Protein AF-A0A3N9P5N1-F1 (afdb_monomer)

Structure (mmCIF, N/CA/C/O backbone):
data_AF-A0A3N9P5N1-F1
#
_entry.id   AF-A0A3N9P5N1-F1
#
loop_
_atom_site.group_PDB
_atom_site.id
_atom_site.type_symbol
_atom_site.label_atom_id
_atom_site.label_alt_id
_atom_site.label_comp_id
_atom_site.label_asym_id
_atom_site.label_entity_id
_atom_site.label_seq_id
_atom_site.p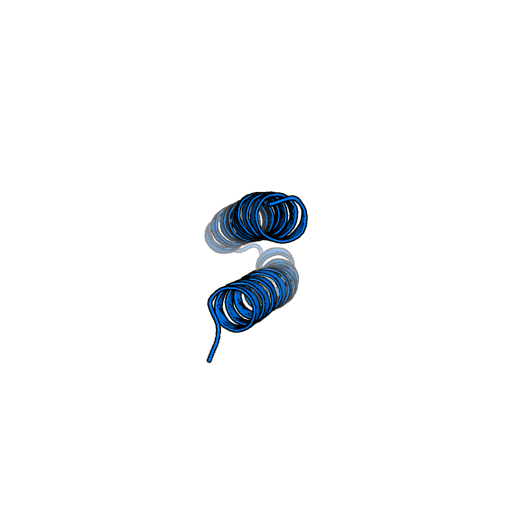dbx_PDB_ins_code
_atom_site.Cartn_x
_atom_site.Cartn_y
_atom_site.Cartn_z
_atom_site.occupancy
_atom_site.B_iso_or_equiv
_atom_site.auth_seq_id
_atom_site.auth_comp_id
_atom_site.auth_asym_id
_atom_site.auth_atom_id
_atom_site.pdbx_PDB_model_num
ATOM 1 N N . MET A 1 1 ? -22.604 0.603 8.612 1.00 81.12 1 MET A N 1
ATOM 2 C CA . MET A 1 1 ? -21.154 0.350 8.645 1.00 81.12 1 MET A CA 1
ATOM 3 C C . MET A 1 1 ? -20.599 0.891 9.950 1.00 81.12 1 MET A C 1
ATOM 5 O O . MET A 1 1 ? -20.803 2.064 10.242 1.00 81.12 1 MET A O 1
ATOM 9 N N . THR A 1 2 ? -19.977 0.037 10.753 1.00 95.12 2 THR A N 1
ATOM 10 C CA . THR A 1 2 ? -19.314 0.395 12.012 1.00 95.12 2 THR A CA 1
ATOM 11 C C . THR A 1 2 ? -17.949 1.037 11.748 1.00 95.12 2 THR A C 1
ATOM 13 O O . THR A 1 2 ? -17.396 0.921 10.653 1.00 95.12 2 THR A O 1
ATOM 16 N N . LEU A 1 3 ? -17.373 1.698 12.759 1.00 93.62 3 LEU A N 1
ATOM 17 C CA . LEU A 1 3 ? -16.013 2.240 12.662 1.00 93.62 3 LEU A CA 1
ATOM 18 C C . LEU A 1 3 ? -14.985 1.138 12.349 1.00 93.62 3 LEU A C 1
ATOM 20 O O . LEU A 1 3 ? -14.134 1.326 11.485 1.00 93.62 3 LEU A O 1
ATOM 24 N N . GLN A 1 4 ? -15.111 -0.038 12.976 1.00 95.69 4 GLN A N 1
ATOM 25 C CA . GLN A 1 4 ? -14.225 -1.175 12.707 1.00 95.69 4 GLN A CA 1
ATOM 26 C C . GLN A 1 4 ? -14.334 -1.672 11.260 1.00 95.69 4 GLN A C 1
ATOM 28 O O . GLN A 1 4 ? -13.315 -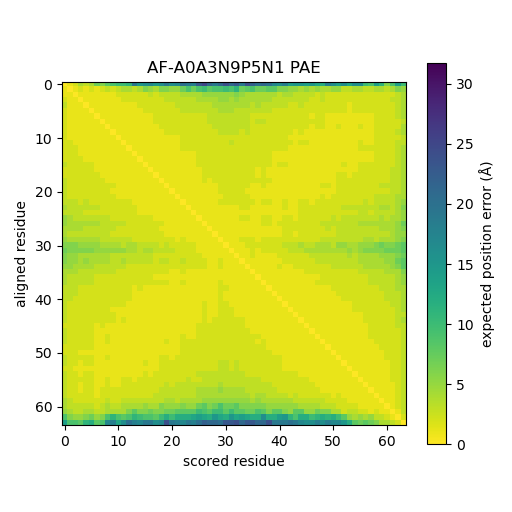1.965 10.641 1.00 95.69 4 GLN A O 1
ATOM 33 N N . GLU A 1 5 ? -15.549 -1.768 10.712 1.00 96.44 5 GLU A N 1
ATOM 34 C CA . GLU A 1 5 ? -15.760 -2.154 9.309 1.00 96.44 5 GLU A CA 1
ATOM 35 C C . GLU A 1 5 ? -15.140 -1.134 8.350 1.00 96.44 5 GLU A C 1
ATOM 37 O O . GLU A 1 5 ? -14.501 -1.522 7.376 1.00 96.44 5 GLU A O 1
ATOM 42 N N . ARG A 1 6 ? -15.260 0.164 8.658 1.00 97.38 6 ARG A N 1
ATOM 43 C CA . ARG A 1 6 ? -14.639 1.227 7.862 1.00 97.38 6 ARG A CA 1
ATOM 44 C C . ARG A 1 6 ? -13.113 1.136 7.874 1.00 97.38 6 ARG A C 1
ATOM 46 O O . ARG A 1 6 ? -12.503 1.275 6.821 1.00 97.38 6 ARG A O 1
ATOM 53 N N . ILE A 1 7 ? -12.501 0.915 9.037 1.00 97.75 7 ILE A N 1
ATOM 54 C CA . ILE A 1 7 ? -11.039 0.799 9.157 1.00 97.75 7 ILE A CA 1
ATOM 55 C C . ILE A 1 7 ? -10.528 -0.418 8.385 1.00 97.75 7 ILE A C 1
ATOM 57 O O . ILE A 1 7 ? -9.560 -0.291 7.644 1.00 97.75 7 ILE A O 1
ATOM 61 N N . LYS A 1 8 ? -11.208 -1.569 8.484 1.00 97.81 8 LYS A N 1
ATOM 62 C CA . LYS A 1 8 ? -10.861 -2.762 7.693 1.00 97.81 8 LYS A CA 1
ATOM 63 C C . LYS A 1 8 ? -10.929 -2.487 6.191 1.00 97.81 8 LYS A C 1
ATOM 65 O O . LYS A 1 8 ? -9.962 -2.748 5.494 1.00 97.81 8 LYS A O 1
ATOM 70 N N . ALA A 1 9 ? -12.012 -1.868 5.718 1.00 98.19 9 ALA A N 1
ATOM 71 C CA . ALA A 1 9 ? -12.138 -1.512 4.306 1.00 98.19 9 ALA A CA 1
ATOM 72 C C . ALA A 1 9 ? -11.029 -0.549 3.838 1.00 98.19 9 ALA A C 1
ATOM 74 O O . ALA A 1 9 ? -10.577 -0.632 2.701 1.00 98.19 9 ALA A O 1
ATOM 75 N N . LEU A 1 10 ? -10.572 0.367 4.700 1.00 98.31 10 LEU A N 1
ATOM 76 C CA . LEU A 1 10 ? -9.449 1.252 4.381 1.00 98.31 10 LEU A CA 1
ATOM 77 C C . LEU A 1 10 ? -8.112 0.505 4.335 1.00 98.31 10 LEU A C 1
ATOM 79 O O . LEU A 1 10 ? -7.302 0.811 3.464 1.00 98.31 10 LEU A O 1
ATOM 83 N N . ILE A 1 11 ? -7.883 -0.459 5.231 1.00 98.62 11 ILE A N 1
ATOM 84 C CA . ILE A 1 11 ? -6.702 -1.334 5.177 1.00 98.62 11 ILE A CA 1
ATOM 85 C C . ILE A 1 11 ? -6.670 -2.060 3.831 1.00 98.62 11 ILE A C 1
ATOM 87 O O . ILE A 1 11 ? -5.681 -1.929 3.114 1.00 98.62 11 ILE A O 1
ATOM 91 N N . ASP A 1 12 ? -7.782 -2.687 3.431 1.00 98.44 12 ASP A N 1
ATOM 92 C CA . ASP A 1 12 ? -7.882 -3.401 2.153 1.00 98.44 12 ASP A CA 1
ATOM 93 C C . ASP A 1 12 ? -7.546 -2.483 0.960 1.00 98.44 12 ASP A C 1
ATOM 95 O O . ASP A 1 12 ? -6.886 -2.895 0.006 1.00 98.44 12 ASP A O 1
ATOM 99 N N . VAL A 1 13 ? -7.974 -1.215 0.992 1.00 98.56 13 VAL A N 1
ATOM 100 C CA . VAL A 1 13 ? -7.648 -0.232 -0.057 1.00 98.56 13 VAL A CA 1
ATOM 101 C C . VAL A 1 13 ? -6.144 0.033 -0.130 1.00 98.56 13 VAL A C 1
ATOM 103 O O . VAL A 1 13 ? -5.583 0.040 -1.226 1.00 98.56 13 VAL A O 1
ATOM 106 N N . TRP A 1 14 ? -5.478 0.246 1.006 1.00 98.69 14 TRP A N 1
ATOM 107 C CA . TRP A 1 14 ? -4.042 0.539 1.029 1.00 98.69 14 TRP A CA 1
ATOM 108 C C . TRP A 1 14 ? -3.180 -0.684 0.707 1.00 98.69 14 TRP A C 1
ATOM 110 O O . TRP A 1 14 ? -2.166 -0.549 0.023 1.00 98.69 14 TRP A O 1
ATOM 120 N N . GLU A 1 15 ? -3.595 -1.878 1.127 1.00 98.62 15 GLU A N 1
ATOM 121 C CA . GLU A 1 15 ? -2.944 -3.128 0.728 1.00 98.62 15 GLU A CA 1
ATOM 122 C C . GLU A 1 15 ? -3.038 -3.335 -0.787 1.00 98.62 15 GLU A C 1
ATOM 124 O O . GLU A 1 15 ? -2.025 -3.583 -1.445 1.00 98.62 15 GLU A O 1
A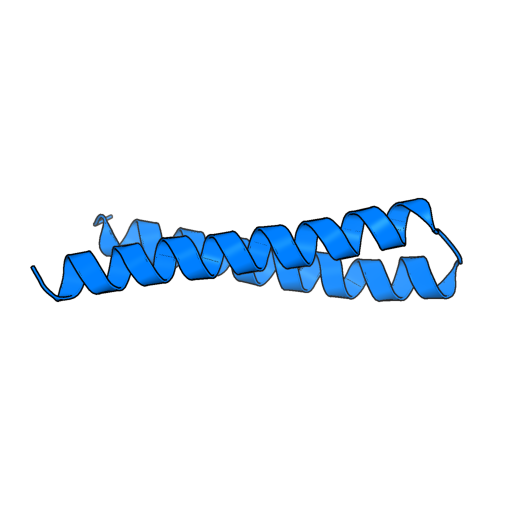TOM 129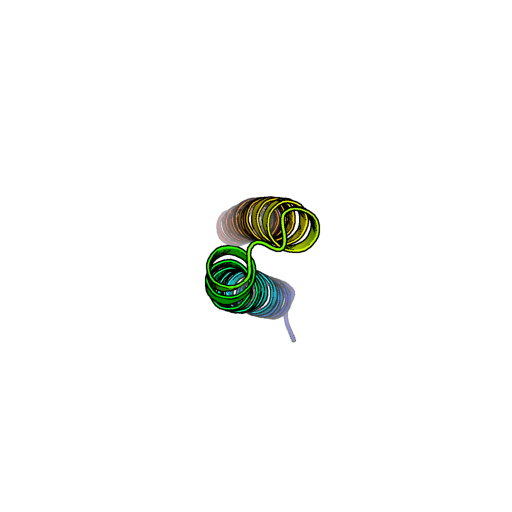 N N . ASN A 1 16 ? -4.227 -3.138 -1.367 1.00 98.56 16 ASN A N 1
ATOM 130 C CA . ASN A 1 16 ? -4.415 -3.222 -2.814 1.00 98.56 16 ASN A CA 1
ATOM 131 C C . ASN A 1 16 ? -3.616 -2.151 -3.565 1.00 98.56 16 ASN A C 1
ATOM 133 O O . ASN A 1 16 ? -3.014 -2.454 -4.594 1.00 98.56 16 ASN A O 1
ATOM 137 N N . ALA A 1 17 ? -3.547 -0.921 -3.048 1.00 98.50 17 ALA A N 1
ATOM 138 C CA . ALA A 1 17 ? -2.718 0.127 -3.637 1.00 98.50 17 ALA A CA 1
ATOM 139 C C . ALA A 1 17 ? -1.240 -0.293 -3.684 1.00 98.50 17 ALA A C 1
ATOM 141 O O . ALA A 1 17 ? -0.605 -0.188 -4.733 1.00 98.50 17 ALA A O 1
ATOM 142 N N . ALA A 1 18 ? -0.702 -0.838 -2.587 1.00 98.56 18 ALA A N 1
ATOM 143 C CA . ALA A 1 18 ? 0.678 -1.319 -2.545 1.00 98.56 18 ALA A CA 1
ATOM 144 C C . ALA A 1 18 ? 0.942 -2.443 -3.565 1.00 98.56 18 ALA A C 1
ATOM 146 O O . ALA A 1 18 ? 2.014 -2.471 -4.168 1.00 98.56 18 ALA A O 1
ATOM 147 N N . ILE A 1 19 ? -0.024 -3.343 -3.784 1.00 98.44 19 ILE A N 1
ATOM 148 C CA . ILE A 1 19 ? 0.070 -4.411 -4.793 1.00 98.44 19 ILE A CA 1
ATOM 149 C C . ILE A 1 19 ? 0.115 -3.823 -6.207 1.00 98.44 19 ILE A C 1
ATOM 151 O O . ILE A 1 19 ? 0.977 -4.209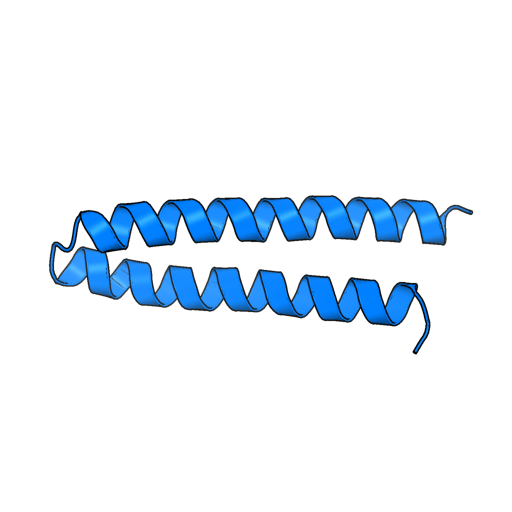 -6.994 1.00 98.44 19 ILE A O 1
ATOM 155 N N . VAL A 1 20 ? -0.772 -2.875 -6.521 1.00 98.44 20 VAL A N 1
ATOM 156 C CA . VAL A 1 20 ? -0.819 -2.228 -7.842 1.00 98.44 20 VAL A CA 1
ATOM 157 C C . VAL A 1 20 ? 0.494 -1.502 -8.135 1.00 98.44 20 VAL A C 1
ATOM 159 O O . VAL A 1 20 ? 1.097 -1.735 -9.179 1.00 98.44 20 VAL A O 1
ATOM 162 N N . TYR A 1 21 ? 1.003 -0.701 -7.194 1.00 98.62 21 TYR A N 1
ATOM 163 C CA . TYR A 1 21 ? 2.289 -0.022 -7.378 1.00 98.62 21 TYR A CA 1
ATOM 164 C C . TYR A 1 21 ? 3.468 -0.993 -7.480 1.00 98.62 21 TYR A C 1
ATOM 166 O O . TYR A 1 21 ? 4.414 -0.722 -8.213 1.00 98.62 21 TYR A O 1
ATOM 174 N N . ALA A 1 22 ? 3.427 -2.135 -6.787 1.00 98.38 22 ALA A N 1
ATOM 175 C CA . ALA A 1 22 ? 4.452 -3.165 -6.933 1.00 98.38 22 ALA A CA 1
ATOM 176 C C . ALA A 1 22 ? 4.431 -3.809 -8.328 1.00 98.38 22 ALA A C 1
ATOM 178 O O . ALA A 1 22 ? 5.491 -4.116 -8.862 1.00 98.38 22 ALA A O 1
ATOM 179 N N . GLN A 1 23 ? 3.252 -3.981 -8.934 1.00 97.88 23 GLN A N 1
ATOM 180 C CA . GLN A 1 23 ? 3.133 -4.458 -10.313 1.00 97.88 23 GLN A CA 1
ATOM 181 C C . GLN A 1 23 ? 3.679 -3.427 -11.309 1.00 97.88 23 GLN A C 1
ATOM 183 O O . GLN A 1 23 ? 4.485 -3.788 -12.164 1.00 97.88 23 GLN A O 1
ATOM 188 N N . THR A 1 24 ? 3.311 -2.150 -11.162 1.00 98.06 24 THR A N 1
ATOM 189 C CA . THR A 1 24 ? 3.824 -1.057 -12.009 1.00 98.06 24 THR A CA 1
ATOM 190 C C . THR A 1 24 ? 5.338 -0.893 -11.880 1.00 98.06 24 THR A C 1
ATOM 192 O O . THR A 1 24 ? 6.022 -0.747 -12.887 1.00 98.06 24 THR A O 1
ATOM 195 N N . LEU A 1 25 ? 5.889 -1.025 -10.670 1.00 98.38 25 LEU A N 1
ATOM 196 C CA . LEU A 1 25 ? 7.330 -0.947 -10.429 1.00 98.38 25 LEU A CA 1
ATOM 197 C C . LEU A 1 25 ? 8.130 -1.949 -11.278 1.00 98.38 25 LEU A C 1
ATOM 199 O O . LEU A 1 25 ? 9.234 -1.638 -11.722 1.00 98.38 25 LEU A O 1
ATOM 203 N N . GLU A 1 26 ? 7.603 -3.153 -11.504 1.00 97.75 26 GLU A N 1
ATOM 204 C CA . GLU A 1 26 ? 8.273 -4.147 -12.348 1.00 97.75 26 GLU A CA 1
ATOM 205 C C . GLU A 1 26 ? 8.276 -3.742 -13.831 1.00 97.75 26 GLU A C 1
ATOM 207 O O . GLU A 1 26 ? 9.254 -4.002 -14.537 1.00 97.75 26 GLU A O 1
ATOM 212 N N . GLU A 1 27 ? 7.239 -3.046 -14.303 1.00 97.62 27 GLU A N 1
ATOM 213 C CA . GLU A 1 27 ? 7.214 -2.461 -15.648 1.00 97.62 27 GLU A CA 1
ATOM 214 C C . GLU A 1 27 ? 8.173 -1.269 -15.759 1.00 97.62 27 GLU A C 1
ATOM 216 O O . GLU A 1 27 ? 8.983 -1.226 -16.688 1.00 97.62 27 GLU A O 1
ATOM 221 N N . ASP A 1 28 ? 8.168 -0.361 -14.781 1.00 98.12 28 ASP A N 1
ATOM 222 C CA . ASP A 1 28 ? 9.061 0.803 -14.756 1.00 98.12 28 ASP A CA 1
ATOM 223 C C . ASP A 1 28 ? 10.535 0.369 -14.775 1.00 98.12 28 ASP A C 1
ATOM 225 O O . ASP A 1 28 ? 11.344 0.886 -15.551 1.00 98.12 28 ASP A O 1
ATOM 229 N N . LYS A 1 29 ? 10.887 -0.664 -13.994 1.00 98.12 29 LYS A N 1
ATOM 230 C CA . LYS A 1 29 ? 12.216 -1.299 -14.028 1.00 98.12 29 LYS A CA 1
ATOM 231 C C . LYS A 1 29 ? 12.539 -1.899 -15.390 1.00 98.12 29 LYS A C 1
ATOM 233 O O . LYS A 1 29 ? 13.665 -1.753 -15.864 1.00 98.12 29 LYS A O 1
ATOM 238 N N . ARG A 1 30 ? 11.577 -2.579 -16.020 1.00 98.06 30 ARG A N 1
ATOM 239 C CA . ARG A 1 30 ? 11.767 -3.218 -17.329 1.00 98.06 30 ARG A CA 1
ATOM 240 C C . ARG A 1 30 ? 12.076 -2.200 -18.425 1.00 98.06 30 ARG A C 1
ATOM 242 O O . ARG A 1 30 ? 12.871 -2.506 -19.313 1.00 98.06 30 ARG A O 1
ATOM 249 N N . TYR A 1 31 ? 11.451 -1.027 -18.376 1.00 97.75 31 TYR A N 1
ATOM 250 C CA . TYR A 1 31 ? 11.612 0.019 -19.390 1.00 97.75 31 TYR A CA 1
ATOM 251 C C . TYR A 1 31 ? 12.624 1.110 -19.011 1.00 97.75 31 TYR A C 1
ATOM 253 O O . TYR A 1 31 ? 12.936 1.958 -19.845 1.00 97.75 31 TYR A O 1
ATOM 261 N N . GLY A 1 32 ? 13.181 1.066 -17.798 1.00 97.44 32 GLY A N 1
ATOM 262 C CA . GLY A 1 32 ? 14.147 2.054 -17.321 1.00 97.44 32 GLY A CA 1
ATOM 263 C C . GLY A 1 32 ? 13.518 3.413 -17.002 1.00 97.44 32 GLY A C 1
ATOM 264 O O . GLY A 1 32 ? 14.198 4.434 -17.113 1.00 97.44 32 GLY A O 1
ATOM 265 N N . ASP A 1 33 ? 12.239 3.446 -16.615 1.00 98.12 33 ASP A N 1
ATOM 266 C CA . ASP A 1 33 ? 11.575 4.666 -16.151 1.00 98.12 33 ASP A CA 1
ATOM 267 C C . ASP A 1 33 ? 11.970 4.964 -14.700 1.00 98.12 33 ASP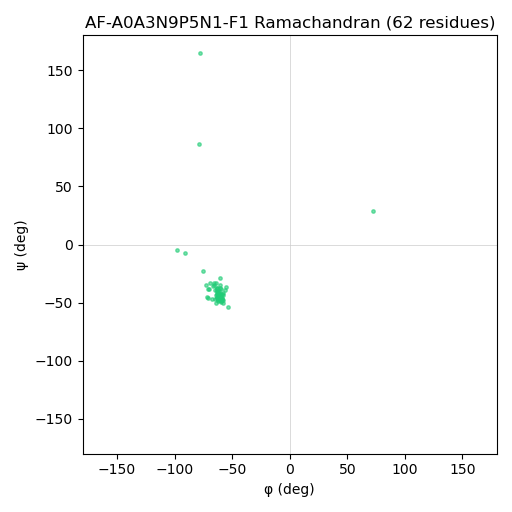 A C 1
ATOM 269 O O . ASP A 1 33 ? 11.309 4.576 -13.738 1.00 98.12 33 ASP A O 1
ATOM 273 N N . TYR A 1 34 ? 13.083 5.675 -14.529 1.00 96.75 34 TYR A N 1
ATOM 274 C CA . TYR A 1 34 ? 13.577 6.056 -13.206 1.00 96.75 34 TYR A CA 1
ATOM 275 C C . TYR A 1 34 ? 12.600 6.938 -12.413 1.00 96.75 34 TYR A C 1
ATOM 277 O O . TYR A 1 34 ? 12.614 6.888 -11.182 1.00 96.75 34 TYR A O 1
ATOM 285 N N . GLY A 1 35 ? 11.763 7.733 -13.089 1.00 97.81 35 GLY A N 1
ATOM 286 C CA . GLY A 1 35 ? 10.746 8.553 -12.430 1.00 97.81 35 GLY A CA 1
ATOM 287 C C . GLY A 1 35 ? 9.606 7.694 -11.887 1.00 97.81 35 GLY A C 1
ATOM 288 O O . GLY A 1 35 ? 9.225 7.846 -10.724 1.00 97.81 35 GLY A O 1
ATOM 289 N N . GLY A 1 36 ? 9.129 6.751 -12.703 1.00 98.25 36 GLY A N 1
ATOM 290 C CA . GLY A 1 36 ? 8.153 5.732 -12.315 1.00 98.25 36 GLY A CA 1
ATOM 291 C C . GLY A 1 36 ? 8.642 4.886 -11.140 1.00 98.25 36 GLY A C 1
ATOM 292 O O . GLY A 1 36 ? 7.957 4.803 -10.121 1.00 98.25 36 GLY A O 1
ATOM 293 N N . ILE A 1 37 ? 9.888 4.394 -11.198 1.00 98.69 37 ILE A N 1
ATOM 294 C CA . I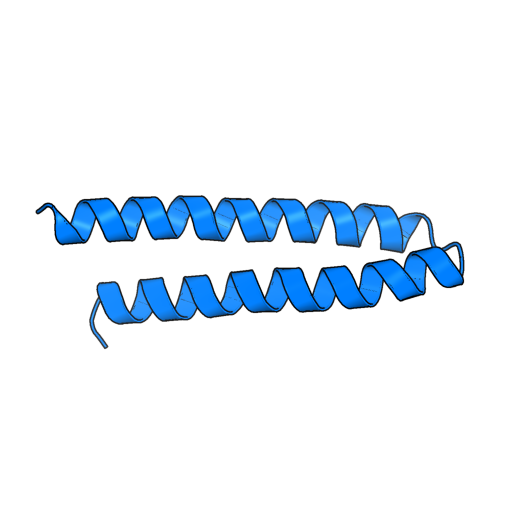LE A 1 37 ? 10.508 3.614 -10.112 1.00 98.69 37 ILE A CA 1
ATOM 295 C C . ILE A 1 37 ? 10.442 4.369 -8.780 1.00 98.69 37 ILE A C 1
ATOM 297 O O . ILE A 1 37 ? 9.919 3.841 -7.797 1.00 98.69 37 ILE A O 1
ATOM 301 N N . GLN A 1 38 ? 10.932 5.613 -8.743 1.00 98.50 38 GLN A N 1
ATOM 302 C CA . GLN A 1 38 ? 10.950 6.416 -7.515 1.00 98.50 38 GLN A CA 1
ATOM 303 C C . GLN A 1 38 ? 9.539 6.688 -6.984 1.00 98.50 38 GLN A C 1
ATOM 305 O O . GLN A 1 38 ? 9.304 6.644 -5.773 1.00 98.50 38 GLN A O 1
ATOM 310 N N . HIS A 1 39 ? 8.591 6.963 -7.882 1.00 98.44 39 HIS A N 1
ATOM 311 C CA . HIS A 1 39 ? 7.199 7.178 -7.511 1.00 98.44 39 HIS A CA 1
ATOM 312 C C . HIS A 1 39 ? 6.576 5.912 -6.910 1.00 98.44 39 HIS A C 1
ATOM 314 O O . HIS A 1 39 ? 6.020 5.967 -5.812 1.00 98.44 39 HIS A O 1
ATOM 320 N N . CYS A 1 40 ? 6.708 4.771 -7.586 1.00 98.62 40 CYS A N 1
ATOM 321 C CA . CYS A 1 40 ? 6.160 3.495 -7.144 1.00 98.62 40 CYS A CA 1
ATOM 3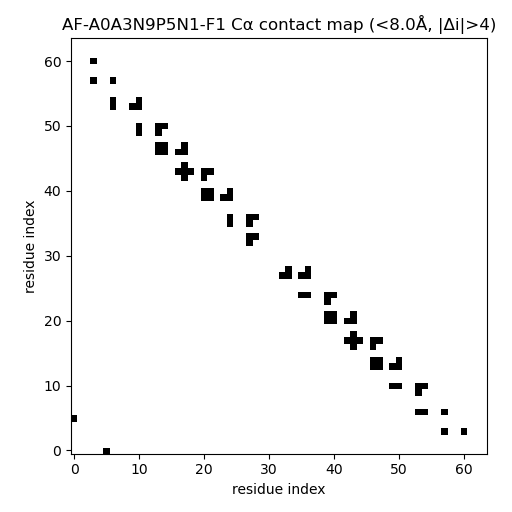22 C C . CYS A 1 40 ? 6.766 3.049 -5.806 1.00 98.62 40 CYS A C 1
ATOM 324 O O . CYS A 1 40 ? 6.024 2.666 -4.902 1.00 98.62 40 CYS A O 1
ATOM 326 N N . GLU A 1 41 ? 8.084 3.168 -5.618 1.00 98.50 41 GLU A N 1
ATOM 327 C CA . GLU A 1 41 ? 8.743 2.852 -4.341 1.00 98.50 41 GLU A CA 1
ATOM 328 C C . GLU A 1 41 ? 8.201 3.697 -3.182 1.00 98.50 41 GLU A C 1
ATOM 330 O O . GLU A 1 41 ? 7.862 3.157 -2.121 1.00 98.50 41 GLU A O 1
ATOM 335 N N . HIS A 1 42 ? 8.052 5.009 -3.388 1.00 98.56 42 HIS A N 1
ATOM 336 C CA . HIS A 1 42 ? 7.460 5.893 -2.388 1.00 98.56 42 HIS A CA 1
ATOM 337 C C . HIS A 1 42 ? 6.008 5.495 -2.097 1.00 98.56 42 HIS A C 1
ATOM 339 O O . HIS A 1 42 ? 5.633 5.345 -0.933 1.00 98.56 42 HIS A O 1
ATOM 345 N N . MET A 1 43 ? 5.188 5.262 -3.121 1.00 98.62 43 MET A N 1
ATOM 346 C CA . MET A 1 43 ? 3.778 4.926 -2.922 1.00 98.62 43 MET A CA 1
ATOM 347 C C . MET A 1 43 ? 3.575 3.578 -2.223 1.00 98.62 43 MET A C 1
ATOM 349 O O . MET A 1 43 ? 2.665 3.452 -1.398 1.00 98.62 43 MET A O 1
ATOM 353 N N . ILE A 1 44 ? 4.448 2.595 -2.460 1.00 98.69 44 ILE A N 1
ATOM 354 C CA . ILE A 1 44 ? 4.455 1.326 -1.718 1.00 98.69 44 ILE A CA 1
ATOM 355 C C .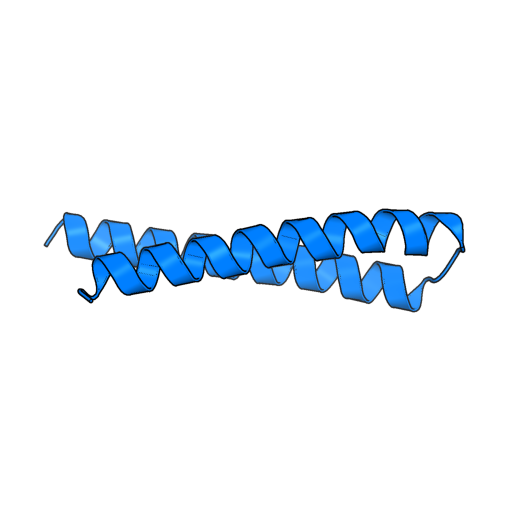 ILE A 1 44 ? 4.744 1.579 -0.234 1.00 98.69 44 ILE A C 1
ATOM 357 O O . ILE A 1 44 ? 4.013 1.087 0.629 1.00 98.69 44 ILE A O 1
ATOM 361 N N . GLN A 1 45 ? 5.785 2.356 0.083 1.00 98.69 45 GLN A N 1
ATOM 362 C CA . GLN A 1 45 ? 6.135 2.681 1.472 1.00 98.69 45 GLN A CA 1
ATOM 363 C C . GLN A 1 45 ? 5.023 3.469 2.171 1.00 98.69 45 GLN A C 1
ATOM 365 O O . GLN A 1 45 ? 4.648 3.151 3.300 1.00 98.69 45 GLN A O 1
ATOM 370 N N . PHE A 1 46 ? 4.459 4.464 1.487 1.00 98.62 46 PHE A N 1
ATOM 371 C CA . PHE A 1 46 ? 3.356 5.271 1.994 1.00 98.62 46 PHE A CA 1
ATOM 372 C C . PHE A 1 46 ? 2.126 4.412 2.307 1.00 98.62 46 PHE A C 1
ATOM 374 O O . PHE A 1 46 ? 1.558 4.520 3.393 1.00 98.62 46 PHE A O 1
ATOM 381 N N . SER A 1 47 ? 1.751 3.520 1.388 1.00 98.62 47 SER A N 1
ATOM 382 C CA . SER A 1 47 ? 0.591 2.639 1.557 1.00 98.62 47 SER A CA 1
ATOM 383 C C . SER A 1 47 ? 0.774 1.688 2.741 1.00 98.62 47 SER A C 1
ATOM 385 O O . SER A 1 47 ? -0.124 1.556 3.568 1.00 98.62 47 SER A O 1
ATOM 387 N N . ARG A 1 48 ? 1.967 1.099 2.900 1.00 98.50 48 ARG A N 1
ATOM 388 C CA . ARG A 1 48 ? 2.290 0.245 4.058 1.00 98.50 48 ARG A CA 1
ATOM 389 C C . ARG A 1 48 ? 2.202 1.002 5.379 1.00 98.50 48 ARG A C 1
ATOM 391 O O . ARG A 1 48 ? 1.583 0.513 6.317 1.00 98.50 48 ARG A O 1
ATOM 398 N N . LYS A 1 49 ? 2.727 2.230 5.431 1.00 98.69 49 LYS A N 1
ATOM 399 C CA . LYS A 1 49 ? 2.603 3.085 6.618 1.00 98.69 49 LYS A CA 1
ATOM 400 C C . LYS A 1 49 ? 1.136 3.367 6.963 1.00 98.69 49 LYS A C 1
ATOM 402 O O . LYS A 1 49 ? 0.772 3.376 8.135 1.00 98.69 49 LYS A O 1
ATOM 407 N N . LYS A 1 50 ? 0.275 3.563 5.957 1.00 98.69 50 LYS A N 1
ATOM 408 C CA . LYS A 1 50 ? -1.169 3.730 6.177 1.00 98.69 50 LYS A CA 1
ATOM 409 C C . LYS A 1 50 ? -1.839 2.484 6.740 1.00 98.69 50 LYS A C 1
ATOM 411 O O . LYS A 1 50 ? -2.670 2.623 7.634 1.00 98.69 50 LYS A O 1
ATOM 416 N N . VAL A 1 51 ? -1.454 1.298 6.278 1.00 98.69 51 VAL A N 1
ATOM 417 C CA . VAL A 1 51 ? -1.914 0.034 6.870 1.00 98.69 51 VAL A CA 1
ATOM 418 C C . VAL A 1 51 ? -1.498 -0.049 8.341 1.00 98.69 51 VAL A C 1
ATOM 420 O O . VAL A 1 51 ? -2.357 -0.246 9.193 1.00 98.69 51 VAL A O 1
ATOM 423 N N . GLU A 1 52 ? -0.227 0.202 8.666 1.00 98.56 52 GLU A N 1
ATOM 424 C CA . GLU A 1 52 ? 0.279 0.157 10.049 1.00 98.56 52 GLU A CA 1
ATOM 425 C C . GLU A 1 52 ? -0.459 1.125 10.995 1.00 98.56 52 GLU A C 1
ATOM 427 O O . GLU A 1 52 ? -0.818 0.752 12.118 1.00 98.56 52 GLU A O 1
ATOM 432 N N . GLU A 1 53 ? -0.716 2.360 10.542 1.00 98.50 53 GLU A N 1
ATOM 433 C CA . GLU A 1 53 ? -1.488 3.373 11.278 1.00 98.50 53 GLU A CA 1
ATOM 434 C C . GLU A 1 53 ? -2.915 2.874 11.581 1.00 98.50 53 GLU A C 1
ATOM 436 O O . GLU A 1 53 ? -3.361 2.913 12.732 1.00 98.50 53 GLU A O 1
ATOM 441 N N . LEU A 1 54 ? -3.609 2.345 10.570 1.00 98.44 54 LEU A N 1
ATOM 442 C CA . LEU A 1 54 ? -4.988 1.859 10.683 1.00 98.44 54 LEU A CA 1
ATOM 443 C C . LEU A 1 54 ? -5.099 0.580 11.518 1.00 98.44 54 LEU A C 1
ATOM 445 O O . LEU A 1 54 ? -6.038 0.422 12.299 1.00 98.44 54 LEU A O 1
ATOM 449 N N . GLU A 1 55 ? -4.142 -0.337 11.397 1.00 98.00 55 GLU A N 1
ATOM 450 C CA . GLU A 1 55 ? -4.081 -1.519 12.252 1.00 98.00 55 GLU A CA 1
ATOM 451 C C . GLU A 1 55 ? -3.877 -1.144 13.721 1.00 98.00 55 GLU A C 1
ATOM 453 O O . GLU A 1 55 ? -4.450 -1.779 14.611 1.00 98.00 55 GLU A O 1
ATOM 458 N N . SER A 1 56 ? -3.068 -0.115 13.988 1.00 97.75 56 SER A N 1
ATOM 459 C CA . SER A 1 56 ? -2.875 0.412 15.338 1.00 97.75 56 SER A CA 1
ATOM 460 C C . SER A 1 56 ? -4.180 0.966 15.911 1.00 97.75 56 SER A C 1
ATOM 462 O O . SER A 1 56 ? -4.566 0.597 17.022 1.00 97.75 56 SER A O 1
ATOM 464 N N . GLU A 1 57 ? -4.909 1.764 15.127 1.00 96.69 57 GLU A N 1
ATOM 465 C CA . GLU A 1 57 ? -6.231 2.281 15.499 1.00 96.69 57 GLU A CA 1
ATOM 466 C C . GLU A 1 57 ? -7.227 1.138 15.765 1.00 96.69 57 GLU A C 1
ATOM 468 O O . GLU A 1 57 ? -7.917 1.117 16.786 1.00 96.69 57 GLU A O 1
ATOM 473 N N . LEU A 1 58 ? -7.249 0.118 14.901 1.00 95.88 58 LEU A N 1
ATOM 474 C CA . LEU A 1 58 ? -8.124 -1.041 15.063 1.00 95.88 58 LEU A CA 1
ATOM 475 C C . LEU A 1 58 ? -7.815 -1.832 16.341 1.00 95.88 58 LEU A C 1
ATOM 477 O O . LEU A 1 58 ? -8.739 -2.321 16.995 1.00 95.88 58 LEU A O 1
ATOM 481 N N . ARG A 1 59 ? -6.532 -1.964 16.707 1.00 95.94 59 ARG A N 1
ATOM 482 C CA . ARG A 1 59 ? -6.111 -2.593 17.969 1.00 95.94 59 ARG A CA 1
ATOM 483 C C . ARG A 1 59 ? -6.612 -1.801 19.173 1.00 95.94 59 ARG A C 1
ATOM 485 O O . ARG A 1 59 ? -7.187 -2.412 20.069 1.00 95.94 59 ARG A O 1
ATOM 492 N N . GLN A 1 60 ? -6.468 -0.474 19.159 1.00 94.75 60 GLN A N 1
ATOM 493 C CA . GLN A 1 60 ? -6.940 0.397 20.242 1.00 94.75 60 GLN A CA 1
ATOM 494 C C . GLN A 1 60 ? -8.455 0.290 20.449 1.00 94.75 60 GLN A C 1
ATOM 496 O O . GLN A 1 60 ? -8.909 0.162 21.583 1.00 94.75 60 GLN A O 1
ATOM 501 N N . ILE A 1 61 ? -9.231 0.256 19.361 1.00 92.50 61 ILE A N 1
ATOM 502 C CA . ILE A 1 61 ? -10.694 0.105 19.421 1.00 92.50 61 ILE A CA 1
ATOM 503 C C . ILE A 1 61 ? -11.102 -1.264 19.981 1.00 92.50 61 ILE A C 1
ATOM 505 O O . ILE A 1 61 ? -12.121 -1.367 20.651 1.00 92.50 61 ILE A O 1
ATOM 509 N N . ARG A 1 62 ? -10.348 -2.333 19.696 1.00 88.19 62 ARG A N 1
ATOM 510 C CA . ARG A 1 62 ? -10.645 -3.681 20.219 1.00 88.19 62 ARG A CA 1
ATOM 511 C C . ARG A 1 62 ? -10.280 -3.854 21.693 1.00 88.19 62 ARG A C 1
ATOM 513 O O . ARG A 1 62 ? -10.793 -4.773 22.320 1.00 88.19 62 ARG A O 1
ATOM 520 N N . SER A 1 63 ? -9.361 -3.036 22.205 1.00 87.12 63 SER A N 1
ATOM 521 C CA . SER A 1 63 ? -8.927 -3.056 23.606 1.00 87.12 63 SER A CA 1
ATOM 522 C C . SER A 1 63 ? -9.717 -2.119 24.528 1.00 87.12 63 SER A C 1
ATOM 524 O O . SER A 1 63 ? -9.466 -2.139 25.731 1.00 87.12 63 SER A O 1
ATOM 526 N N . ALA A 1 64 ? -10.604 -1.287 23.970 1.00 71.06 64 ALA A N 1
ATOM 527 C CA . ALA A 1 64 ? -11.486 -0.368 24.693 1.00 71.06 64 ALA A CA 1
ATOM 528 C C . ALA A 1 64 ? -12.838 -1.025 25.000 1.00 71.06 64 ALA A C 1
ATOM 530 O O . ALA A 1 64 ? -13.375 -0.748 26.095 1.00 71.06 64 ALA A O 1
#

Solvent-accessible surface area (backbone atoms only — not comparable to full-atom values): 3372 Å² total; per-residue (Å²): 133,53,73,68,57,50,45,51,55,51,36,55,51,26,53,51,48,26,51,53,30,55,56,51,31,55,51,22,60,74,73,66,37,64,66,51,33,55,50,25,55,48,50,29,53,52,22,51,52,51,32,56,54,44,52,51,52,54,50,53,64,73,74,107

pLDDT: mean 96.82, std 4.39, range [71.06, 98.69]

Mean predicted aligned error: 2.56 Å

Secondary structure (DSSP, 8-state):
--HHHHHHHHHHHHHHHHHHHHHHHHHHHHHT-HHHHHHHHHHHHHHHHHHHHHHHHHHHHHH-

Sequence (64 aa):
MTLQERIKALIDVWENAAIVYAQTLEEDKRYGDYGGIQHCEHMIQFSRKKVEELESELRQIRSA

Radius of gyration: 14.76 Å; Cα contacts (8 Å, |Δi|>4): 44; chains: 1; bounding box: 35×13×44 Å

Foldseek 3Di:
DDPLVVLVVLLVVLVVQLVVLVVQLVVCVVVVVPVSVVVSVVSNVVSVVSNVVSVVVSVVVVVD

Organism: NCBI:txid1850366

Nearest PDB structures (foldseek):
  6cnn-assembly1_A  TM=9.089E-01  e=9.822E-01  Homo sapiens
  7o40-assembly1_F  TM=9.475E-01  e=2.471E+00  Synechocystis sp. PCC 6803 substr. Kazusa
  7o3w-assembly1_A  TM=9.277E-01  e=3.436E+00  Synechocystis sp. PCC 6803 substr. Kazusa
  6zw4-assembly1_E  TM=9.793E-01  e=4.187E+00  Nostoc punctiforme
  6tz9-assembly1_A  TM=9.717E-01  e=4.777E+00  Homo sapiens